Protein AF-A0A4Q6F7Z6-F1 (afdb_monomer)

Sequence (39 aa):
TGLGLAIVKHLVIQIQGTIRVDSTLNQGSTFTVRLPTVL

Radius of gyration: 12.03 Å; Cα contacts (8 Å, |Δi|>4): 36; chains: 1; bounding box: 31×21×27 Å

Secondary structure (DSSP, 8-state):
--HHHHHHHHHHHHTT-EEEEEEETTTEEEEEEE-PPP-

Structure (mmCIF, N/CA/C/O backbone):
data_AF-A0A4Q6F7Z6-F1
#
_entry.id   AF-A0A4Q6F7Z6-F1
#
loop_
_atom_site.group_PDB
_atom_site.id
_atom_site.type_symbol
_atom_site.label_atom_id
_atom_site.label_alt_id
_atom_site.label_comp_id
_atom_site.label_asym_id
_atom_site.label_entity_id
_atom_site.label_seq_id
_atom_site.pdbx_PDB_ins_code
_atom_site.Cartn_x
_atom_site.Cartn_y
_atom_site.Cartn_z
_atom_site.occupancy
_atom_site.B_iso_or_equiv
_atom_site.auth_seq_id
_atom_site.auth_comp_id
_atom_site.auth_asym_id
_atom_site.auth_atom_id
_atom_site.pdbx_PDB_model_num
ATOM 1 N N . THR A 1 1 ? 15.817 -9.465 3.554 1.00 63.91 1 THR A N 1
ATOM 2 C CA . THR A 1 1 ? 15.071 -9.797 4.789 1.00 63.91 1 THR A CA 1
ATOM 3 C C . THR A 1 1 ? 13.556 -9.642 4.665 1.00 63.91 1 THR A C 1
ATOM 5 O O . THR A 1 1 ? 12.872 -10.130 5.546 1.00 63.91 1 THR A O 1
ATOM 8 N N . GLY A 1 2 ? 12.985 -9.013 3.620 1.00 84.88 2 GLY A N 1
ATOM 9 C C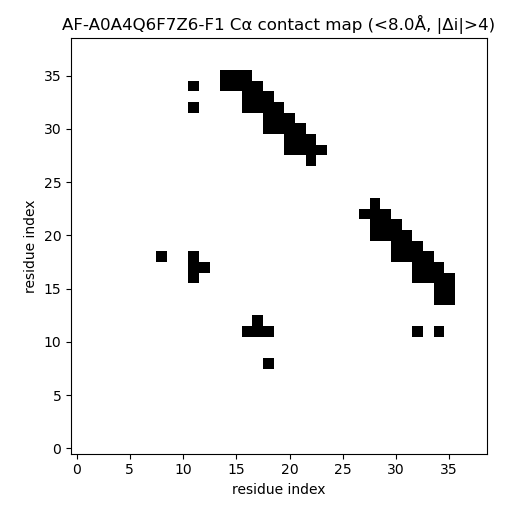A . GLY A 1 2 ? 11.526 -9.038 3.349 1.00 84.88 2 GLY A CA 1
ATOM 10 C C . GLY A 1 2 ? 10.623 -8.327 4.373 1.00 84.88 2 GLY A C 1
ATOM 11 O O . GLY A 1 2 ? 9.411 -8.264 4.194 1.00 84.88 2 GLY A O 1
ATOM 12 N N . LEU A 1 3 ? 11.212 -7.766 5.428 1.00 93.38 3 LEU A N 1
ATOM 13 C CA . LEU A 1 3 ? 10.511 -7.280 6.611 1.00 93.38 3 LEU A CA 1
ATOM 14 C C . LEU A 1 3 ? 9.645 -6.039 6.342 1.00 93.38 3 LEU A C 1
ATOM 16 O O . LEU A 1 3 ? 8.546 -5.933 6.876 1.00 93.38 3 LEU A O 1
ATOM 20 N N . GLY A 1 4 ? 10.106 -5.120 5.487 1.00 92.94 4 GLY A N 1
ATOM 21 C CA . GLY A 1 4 ? 9.435 -3.834 5.264 1.00 92.94 4 GLY A CA 1
ATOM 22 C C . GLY A 1 4 ? 7.987 -3.973 4.786 1.00 92.94 4 GLY A C 1
ATOM 23 O O . GLY A 1 4 ? 7.078 -3.421 5.399 1.00 92.94 4 GLY A O 1
ATOM 24 N N . LEU A 1 5 ? 7.746 -4.767 3.7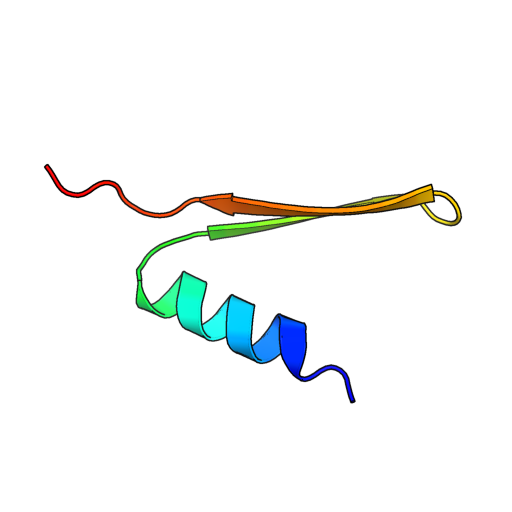37 1.00 93.81 5 LEU A N 1
ATOM 25 C CA . LEU A 1 5 ? 6.392 -4.956 3.206 1.00 93.81 5 LEU A CA 1
ATOM 26 C C . LEU A 1 5 ? 5.495 -5.738 4.174 1.00 93.81 5 LEU A C 1
ATOM 28 O O . LEU A 1 5 ? 4.297 -5.472 4.235 1.00 93.81 5 LEU A O 1
ATOM 32 N N . ALA A 1 6 ? 6.062 -6.669 4.947 1.00 93.88 6 ALA A N 1
ATOM 33 C CA . ALA A 1 6 ? 5.311 -7.401 5.961 1.00 93.88 6 ALA A CA 1
ATOM 34 C C . ALA A 1 6 ? 4.782 -6.450 7.047 1.00 93.88 6 ALA A C 1
ATOM 36 O O . ALA A 1 6 ? 3.586 -6.468 7.333 1.00 93.88 6 ALA A O 1
ATOM 37 N N . ILE A 1 7 ? 5.634 -5.563 7.578 1.00 96.12 7 ILE A N 1
ATOM 38 C CA . ILE A 1 7 ? 5.234 -4.545 8.565 1.00 96.12 7 ILE A CA 1
ATOM 39 C C . ILE A 1 7 ? 4.130 -3.646 7.995 1.00 96.12 7 ILE A C 1
ATOM 41 O O . ILE A 1 7 ? 3.082 -3.484 8.620 1.00 96.12 7 ILE 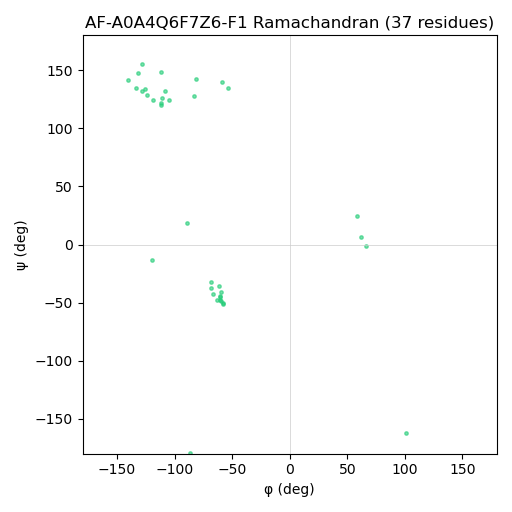A O 1
ATOM 45 N N . VAL A 1 8 ? 4.331 -3.105 6.789 1.00 96.06 8 VAL A N 1
ATOM 46 C CA . VAL A 1 8 ? 3.351 -2.214 6.145 1.00 96.06 8 VAL A CA 1
ATOM 47 C C . VAL A 1 8 ? 2.017 -2.929 5.926 1.00 96.06 8 VAL A C 1
ATOM 49 O O . VAL A 1 8 ? 0.967 -2.379 6.249 1.00 96.06 8 VAL A O 1
ATOM 52 N N . LYS A 1 9 ? 2.037 -4.170 5.427 1.00 95.56 9 LYS A N 1
ATOM 53 C CA . LYS A 1 9 ? 0.820 -4.959 5.201 1.00 95.56 9 LYS A CA 1
ATOM 54 C C . LYS A 1 9 ? 0.055 -5.191 6.504 1.00 95.56 9 LYS A C 1
ATOM 56 O O . LYS A 1 9 ? -1.162 -5.027 6.511 1.00 95.56 9 LYS A O 1
ATOM 61 N N . HIS A 1 10 ? 0.748 -5.547 7.586 1.00 96.75 10 HIS A N 1
ATOM 62 C CA . HIS A 1 10 ? 0.113 -5.734 8.890 1.00 96.75 10 HIS A CA 1
ATOM 63 C C . HIS A 1 10 ? -0.553 -4.447 9.387 1.00 96.75 10 HIS A C 1
ATOM 65 O O . HIS A 1 10 ? -1.729 -4.490 9.744 1.00 96.75 10 HIS A O 1
ATOM 71 N N . LEU A 1 11 ? 0.145 -3.309 9.326 1.00 96.94 11 LEU A N 1
ATOM 72 C CA . LEU A 1 11 ? -0.406 -2.015 9.740 1.00 96.94 11 LEU A CA 1
ATOM 73 C C . LEU A 1 11 ? -1.646 -1.632 8.930 1.00 96.94 11 LEU A C 1
ATOM 75 O O . LEU A 1 11 ? -2.674 -1.292 9.510 1.00 96.94 11 LEU A O 1
ATOM 79 N N . VAL A 1 12 ? -1.569 -1.737 7.600 1.00 97.38 12 VAL A N 1
ATOM 80 C CA . VAL A 1 12 ? -2.678 -1.394 6.698 1.00 97.38 12 VAL A CA 1
ATOM 81 C C . VAL A 1 12 ? -3.916 -2.244 6.989 1.00 97.38 12 VAL A C 1
ATOM 83 O O . VAL A 1 12 ? -5.018 -1.708 7.017 1.00 97.38 12 VAL A O 1
ATOM 86 N N . ILE A 1 13 ? -3.750 -3.542 7.256 1.00 96.81 13 ILE A N 1
ATOM 87 C CA . ILE A 1 13 ? -4.868 -4.428 7.613 1.00 96.81 13 ILE A CA 1
ATOM 88 C C . ILE A 1 13 ? -5.465 -4.047 8.975 1.00 96.81 13 ILE A C 1
ATOM 90 O O . ILE A 1 13 ? -6.687 -4.011 9.109 1.00 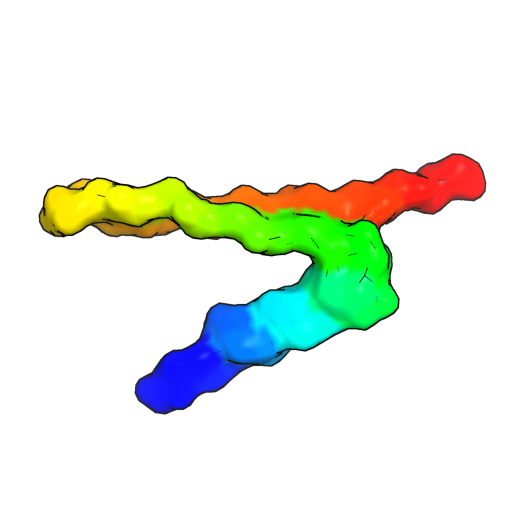96.81 13 ILE A O 1
ATOM 94 N N . GLN A 1 14 ? -4.633 -3.741 9.978 1.00 97.25 14 GLN A N 1
ATOM 95 C CA . GLN A 1 14 ? -5.108 -3.378 11.322 1.00 97.25 14 GLN A CA 1
ATOM 96 C C . GLN A 1 14 ? -5.974 -2.116 11.326 1.00 97.25 14 GLN A C 1
ATOM 98 O O . GLN A 1 14 ? -6.951 -2.052 12.066 1.00 97.25 14 GLN A O 1
ATOM 103 N N . ILE A 1 15 ? -5.657 -1.143 10.472 1.00 95.88 15 ILE A N 1
ATOM 104 C CA . ILE A 1 15 ? -6.441 0.091 10.316 1.00 95.88 15 ILE A CA 1
ATOM 105 C C . ILE A 1 15 ? -7.554 -0.036 9.269 1.00 95.88 15 ILE A C 1
ATOM 107 O O . ILE A 1 15 ? -8.035 0.974 8.769 1.00 95.88 15 ILE A O 1
ATOM 111 N N . GLN A 1 16 ? -7.951 -1.265 8.914 1.00 96.56 16 GLN A N 1
ATOM 112 C CA . GLN A 1 16 ? -9.028 -1.558 7.957 1.00 96.56 16 GLN A CA 1
ATOM 113 C C . GLN A 1 16 ? -8.792 -0.955 6.558 1.00 96.56 16 GLN A C 1
ATOM 115 O O . GLN A 1 16 ? -9.724 -0.714 5.791 1.00 96.56 16 GLN A O 1
ATOM 120 N N . GLY A 1 17 ? -7.529 -0.713 6.213 1.00 96.69 17 GLY A N 1
ATOM 121 C CA . GLY A 1 17 ? -7.103 -0.300 4.887 1.00 96.69 17 GLY A CA 1
ATOM 122 C C . GLY A 1 17 ? -6.858 -1.482 3.952 1.00 96.69 17 GLY A C 1
ATOM 123 O O . GLY A 1 17 ? -6.980 -2.656 4.305 1.00 96.69 17 GLY A O 1
ATOM 124 N N . THR A 1 18 ? -6.460 -1.170 2.722 1.00 97.56 18 THR A N 1
ATOM 125 C CA . THR A 1 18 ? -6.051 -2.164 1.724 1.00 97.56 18 THR A CA 1
ATOM 126 C C . THR A 1 18 ? -4.736 -1.763 1.070 1.00 97.56 18 THR A C 1
ATOM 128 O O . THR A 1 18 ? -4.453 -0.579 0.897 1.00 97.56 18 THR A O 1
ATOM 131 N N . I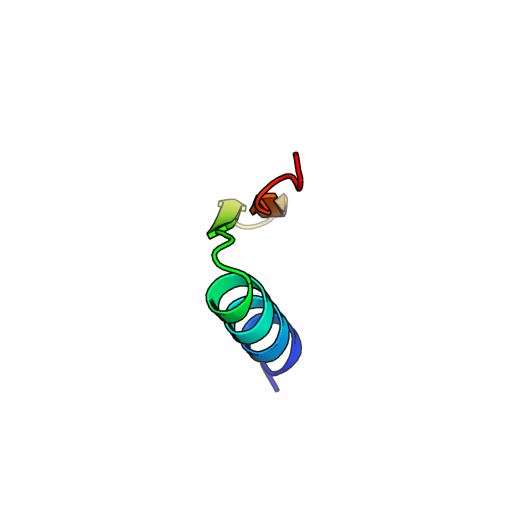LE A 1 19 ? -3.931 -2.755 0.693 1.00 97.06 19 ILE A N 1
ATOM 132 C CA . ILE A 1 19 ? -2.690 -2.575 -0.065 1.00 97.06 19 ILE A CA 1
ATOM 133 C C . ILE A 1 19 ? -2.729 -3.458 -1.312 1.00 97.06 19 ILE A C 1
ATOM 135 O O . ILE A 1 19 ? -3.113 -4.627 -1.238 1.00 97.06 19 ILE A O 1
ATOM 139 N N . ARG A 1 20 ? -2.354 -2.896 -2.461 1.00 97.31 20 ARG A N 1
ATOM 140 C CA . ARG A 1 20 ? -2.198 -3.604 -3.741 1.00 97.31 20 ARG A CA 1
ATOM 141 C C . ARG A 1 20 ? -0.828 -3.305 -4.334 1.00 97.31 20 ARG A C 1
ATOM 143 O O . ARG A 1 20 ? -0.236 -2.274 -4.020 1.00 97.31 20 ARG A O 1
ATOM 150 N N . VAL A 1 21 ? -0.342 -4.213 -5.170 1.00 97.00 21 VAL A N 1
ATOM 151 C CA . VAL A 1 21 ? 0.904 -4.050 -5.914 1.00 97.00 21 VAL A CA 1
ATOM 152 C C . VAL A 1 21 ? 0.651 -4.327 -7.385 1.00 97.00 21 VAL A C 1
ATOM 154 O O . VAL A 1 21 ? 0.067 -5.352 -7.728 1.00 97.00 21 VAL A O 1
ATOM 157 N N . ASP A 1 22 ? 1.137 -3.425 -8.221 1.00 98.06 22 ASP A N 1
ATOM 158 C CA . ASP A 1 22 ? 1.231 -3.589 -9.662 1.00 98.06 22 ASP A CA 1
ATOM 159 C C . ASP A 1 22 ? 2.719 -3.670 -9.993 1.00 98.06 22 ASP A C 1
ATOM 161 O O . ASP A 1 22 ? 3.488 -2.774 -9.646 1.00 98.06 22 ASP A O 1
ATOM 165 N N . SER A 1 23 ? 3.162 -4.773 -10.589 1.00 97.38 23 SER A N 1
ATOM 166 C CA . SER A 1 23 ? 4.578 -5.004 -10.878 1.00 97.38 23 SER A CA 1
ATOM 167 C C . SER A 1 23 ? 4.744 -5.500 -12.296 1.00 97.38 23 SER A C 1
ATOM 169 O O 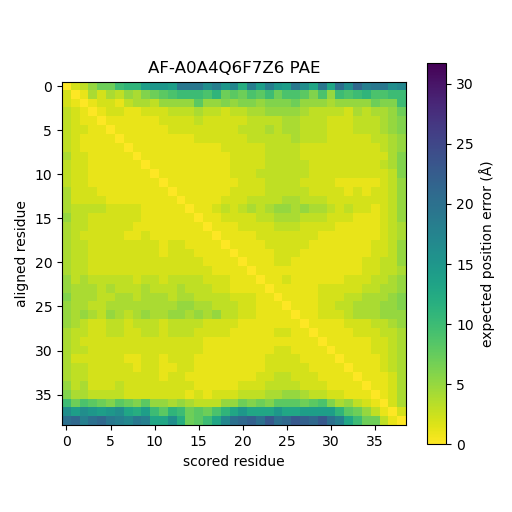. SER A 1 23 ? 4.019 -6.392 -12.736 1.00 97.38 23 SER A O 1
ATOM 171 N N . THR A 1 24 ? 5.715 -4.927 -12.998 1.00 98.12 24 THR A N 1
ATOM 172 C CA . THR A 1 24 ? 6.126 -5.408 -14.312 1.00 98.12 24 THR A CA 1
ATOM 173 C C . THR A 1 24 ? 7.615 -5.712 -14.278 1.00 98.12 24 THR A C 1
ATOM 175 O O . THR A 1 24 ? 8.431 -4.890 -13.848 1.00 98.12 24 THR A O 1
ATOM 178 N N . LEU A 1 25 ? 7.976 -6.919 -14.722 1.00 97.62 25 LEU A N 1
ATOM 179 C CA . LEU A 1 25 ? 9.361 -7.377 -14.753 1.00 97.62 25 LEU A CA 1
ATOM 180 C C . LEU A 1 25 ? 10.236 -6.360 -15.500 1.00 97.62 25 LEU A C 1
ATOM 182 O O . LEU A 1 25 ? 9.857 -5.869 -16.561 1.00 97.62 25 LEU A O 1
ATOM 186 N N . ASN A 1 26 ? 11.401 -6.047 -14.932 1.00 97.81 26 ASN A N 1
ATOM 187 C CA . ASN A 1 26 ? 12.359 -5.058 -15.445 1.00 97.81 26 ASN A CA 1
ATOM 188 C C . ASN A 1 26 ? 11.852 -3.602 -15.527 1.00 97.81 26 ASN A C 1
ATOM 190 O O . ASN A 1 26 ? 12.575 -2.753 -16.036 1.00 97.81 26 ASN A O 1
ATOM 194 N N . GLN A 1 27 ? 10.657 -3.290 -15.013 1.00 98.00 27 GLN A N 1
ATOM 195 C CA . GLN A 1 27 ? 10.106 -1.923 -14.974 1.00 98.00 27 GLN A CA 1
ATOM 196 C C . GLN A 1 27 ? 9.828 -1.434 -13.545 1.00 98.00 27 GLN A C 1
ATOM 198 O O . GLN A 1 27 ? 9.652 -0.240 -13.317 1.00 98.00 27 GLN A O 1
ATOM 203 N N . GLY A 1 28 ? 9.837 -2.346 -12.571 1.00 97.38 28 GLY A N 1
ATOM 204 C CA . GLY A 1 28 ? 9.639 -2.041 -11.158 1.00 97.38 28 GLY A CA 1
ATOM 205 C C . GLY A 1 28 ? 8.222 -2.350 -10.681 1.00 97.38 28 GLY A C 1
ATOM 206 O O . GLY A 1 28 ? 7.488 -3.126 -11.298 1.00 97.38 28 GLY A O 1
ATOM 207 N N . SER A 1 29 ? 7.866 -1.769 -9.536 1.00 97.12 29 SER A N 1
ATOM 208 C CA . SER A 1 29 ? 6.597 -2.027 -8.856 1.00 97.12 29 SER A CA 1
ATOM 209 C C . SER A 1 29 ? 6.011 -0.749 -8.271 1.00 97.12 29 SER A C 1
ATOM 211 O O . SER A 1 29 ? 6.730 0.058 -7.682 1.00 97.12 29 SER A O 1
ATOM 213 N N . THR A 1 30 ? 4.694 -0.615 -8.353 1.00 97.88 30 THR A N 1
ATOM 214 C CA . THR A 1 30 ? 3.914 0.429 -7.693 1.00 97.88 30 THR A CA 1
ATOM 215 C C . THR A 1 30 ? 3.064 -0.202 -6.601 1.00 97.88 30 THR A C 1
ATOM 217 O O . THR A 1 30 ? 2.308 -1.138 -6.846 1.00 97.88 30 THR A O 1
ATOM 220 N N . PHE A 1 31 ? 3.182 0.319 -5.381 1.00 97.19 31 PHE A N 1
ATOM 221 C CA . PHE A 1 31 ? 2.369 -0.099 -4.243 1.00 97.19 31 PHE A CA 1
ATOM 222 C C . PHE A 1 31 ? 1.328 0.974 -3.956 1.00 97.19 31 PHE A C 1
ATOM 224 O O . PHE A 1 31 ? 1.672 2.129 -3.713 1.00 97.19 31 PHE A O 1
ATOM 231 N N . THR A 1 32 ? 0.059 0.583 -3.950 1.00 97.88 32 THR A N 1
ATOM 232 C CA . THR A 1 32 ? -1.060 1.488 -3.684 1.00 97.88 32 THR A CA 1
ATOM 233 C C . THR A 1 32 ? -1.699 1.124 -2.354 1.00 97.88 32 THR A C 1
ATOM 235 O O . THR A 1 32 ? -2.175 -0.001 -2.183 1.00 97.88 32 THR A O 1
ATOM 238 N N . VAL A 1 33 ? -1.741 2.082 -1.427 1.00 97.31 33 VAL A N 1
ATOM 239 C CA . VAL A 1 33 ? -2.386 1.946 -0.115 1.00 97.31 33 VAL A CA 1
ATOM 240 C C . VAL A 1 33 ? -3.662 2.783 -0.096 1.00 97.31 33 VAL A C 1
ATOM 242 O O . VAL A 1 33 ? -3.652 3.950 -0.480 1.00 97.31 33 VAL A O 1
ATOM 245 N N . ARG A 1 34 ? -4.766 2.190 0.357 1.00 96.88 34 ARG A N 1
ATOM 246 C CA . ARG A 1 34 ? -6.038 2.880 0.603 1.00 96.88 34 ARG A CA 1
ATOM 247 C C . ARG A 1 34 ? -6.377 2.752 2.074 1.00 96.88 34 ARG A C 1
ATOM 249 O O . ARG A 1 34 ? -6.460 1.632 2.572 1.00 96.88 34 ARG A O 1
ATOM 256 N N . LEU A 1 35 ? -6.579 3.878 2.739 1.00 96.19 35 LEU A N 1
ATOM 257 C CA . LEU A 1 35 ? -6.931 3.937 4.153 1.00 96.19 35 LEU A CA 1
ATOM 258 C C . LEU A 1 35 ? 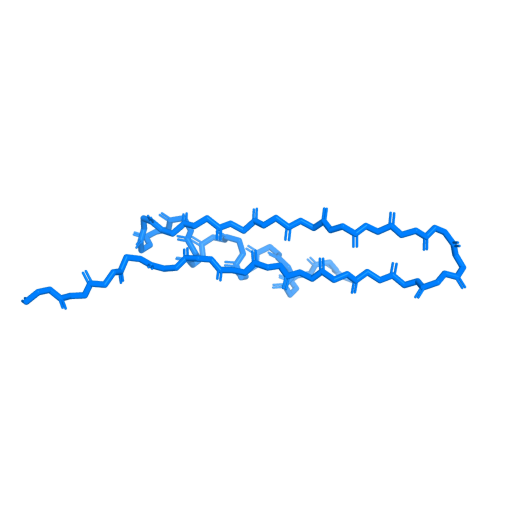-8.369 4.444 4.305 1.00 96.19 35 LEU A C 1
ATOM 260 O O . LEU A 1 35 ? -8.804 5.237 3.464 1.00 96.19 35 LEU A O 1
ATOM 264 N N . PRO A 1 36 ? -9.108 4.008 5.338 1.00 95.31 36 PRO A N 1
ATOM 265 C CA . PRO A 1 36 ? -10.390 4.612 5.670 1.00 95.31 36 PRO A CA 1
ATOM 266 C C . PRO A 1 36 ? -10.222 6.103 5.966 1.00 95.31 36 PRO A C 1
ATOM 268 O O . PRO A 1 36 ? -9.260 6.516 6.615 1.00 95.31 36 PRO A O 1
ATOM 271 N N . THR A 1 37 ? -11.164 6.915 5.499 1.00 90.81 37 THR A N 1
ATOM 272 C CA . THR A 1 37 ? -11.267 8.318 5.900 1.00 90.81 37 THR A CA 1
ATOM 273 C C . THR A 1 37 ? -11.993 8.403 7.234 1.00 90.81 37 THR A C 1
ATOM 275 O O . THR A 1 37 ? -12.958 7.673 7.457 1.00 90.81 37 THR A O 1
ATOM 278 N N . VAL A 1 38 ? -11.569 9.315 8.101 1.00 81.12 38 VAL A N 1
ATOM 279 C CA . VAL A 1 38 ? -12.345 9.678 9.292 1.00 81.12 38 VAL A CA 1
ATOM 280 C C . VAL A 1 38 ? -13.380 10.720 8.853 1.00 81.12 38 VAL A C 1
ATOM 282 O O . VAL A 1 38 ? -13.002 11.674 8.172 1.00 81.12 38 VAL A O 1
ATOM 285 N N . LEU A 1 39 ? -14.662 10.493 9.159 1.00 62.97 39 LEU A N 1
ATOM 286 C CA . LEU A 1 39 ? -15.732 11.493 9.018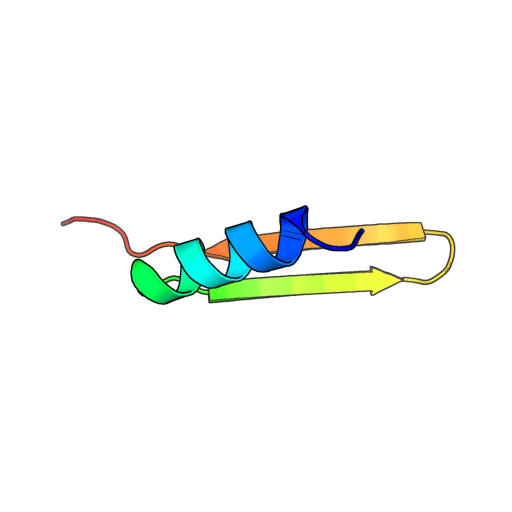 1.00 62.97 39 LEU A CA 1
ATOM 287 C C . LEU A 1 39 ? -15.800 12.364 10.273 1.00 62.97 39 LEU A C 1
ATOM 289 O O . LEU A 1 39 ? -15.589 11.801 11.372 1.00 62.97 39 LEU A O 1
#

Solvent-accessible surface area (backbone atoms only — not comparable to full-atom values): 2567 Å² total; per-residue (Å²): 132,76,5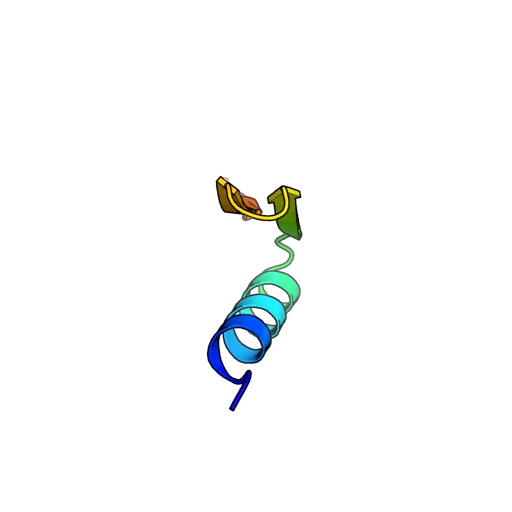4,67,64,54,55,52,52,53,52,35,51,75,64,69,25,48,76,50,75,52,72,44,91,99,75,52,71,50,75,49,76,48,68,70,78,86,130

Nearest PDB structures (foldseek):
  2y3m-assembly1_B  TM=7.006E-01  e=1.860E+00  Aggregatibacter actinomycetemcomitans
  1vr6-assembly1_C  TM=6.212E-01  e=1.517E+00  Thermotoga maritima
  5x11-assembly2_E  TM=5.166E-01  e=1.860E+00  Bacillus spizizenii str. W23

Foldseek 3Di:
DPVPVVVVCVVLVVQVKDWDWDDDPPPGIDIDIGGDDDD

pLDDT: mean 94.07, std 7.88, range [62.97, 98.12]

Mean predicted aligned error: 3.29 Å